Protein AF-A0A945B9V0-F1 (afdb_monomer)

Structure (mmCIF, N/CA/C/O backbone):
data_AF-A0A945B9V0-F1
#
_entry.id   AF-A0A945B9V0-F1
#
loop_
_atom_site.group_PDB
_atom_site.id
_atom_site.type_symbol
_atom_site.label_atom_id
_atom_site.label_alt_id
_atom_site.label_comp_id
_atom_site.label_asym_id
_atom_site.label_entity_id
_atom_site.label_seq_id
_atom_site.pdbx_PDB_ins_code
_atom_site.Cartn_x
_at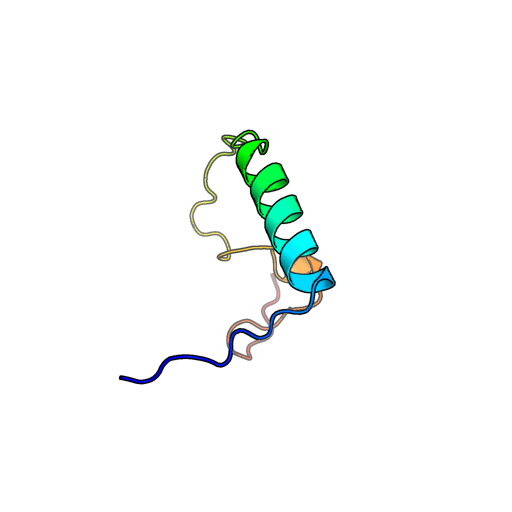om_site.Cartn_y
_atom_site.Cartn_z
_atom_site.occupancy
_atom_site.B_iso_or_equiv
_atom_site.auth_seq_id
_atom_site.auth_comp_id
_atom_site.auth_asym_id
_atom_site.auth_atom_id
_atom_site.pdbx_PDB_model_num
ATOM 1 N N . MET A 1 1 ? 19.503 -18.129 18.581 1.00 38.19 1 MET A N 1
ATOM 2 C CA . MET A 1 1 ? 18.502 -17.099 18.938 1.00 38.19 1 MET A CA 1
ATOM 3 C C . MET A 1 1 ? 18.940 -15.819 18.252 1.00 38.19 1 MET A C 1
ATOM 5 O O . MET A 1 1 ? 19.811 -15.137 18.767 1.00 38.19 1 MET A O 1
ATOM 9 N N . ASN A 1 2 ? 18.439 -15.562 17.043 1.00 43.41 2 ASN A N 1
ATOM 10 C CA . ASN A 1 2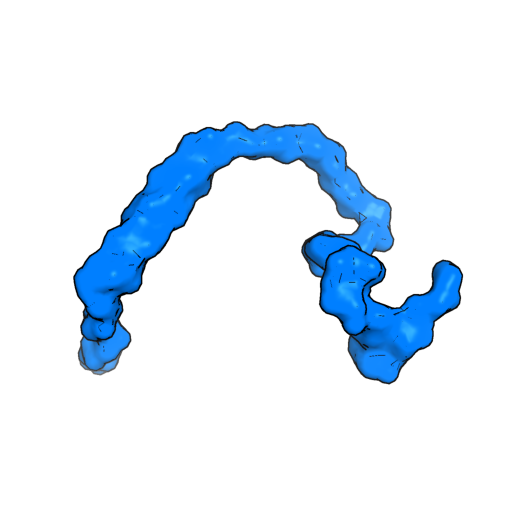 ? 18.939 -14.472 16.203 1.00 43.41 2 ASN A CA 1
ATOM 11 C C . ASN A 1 2 ? 18.008 -13.281 16.367 1.00 43.41 2 ASN A C 1
ATOM 13 O O . ASN A 1 2 ? 16.924 -13.238 15.789 1.00 43.41 2 ASN A O 1
ATOM 17 N N . LYS A 1 3 ? 18.424 -12.362 17.226 1.00 56.09 3 LYS A N 1
ATOM 18 C CA . LYS A 1 3 ? 17.764 -11.088 17.442 1.00 56.09 3 LYS A CA 1
ATOM 19 C C . LYS A 1 3 ? 18.644 -10.007 16.813 1.00 56.09 3 LYS A C 1
ATOM 21 O O . LYS A 1 3 ? 19.863 -10.114 16.879 1.00 56.09 3 LYS A O 1
ATOM 26 N N . GLU A 1 4 ? 17.993 -8.971 16.293 1.00 57.97 4 GLU A N 1
ATOM 27 C CA . GLU A 1 4 ? 18.560 -7.647 15.995 1.00 57.97 4 GLU A CA 1
ATOM 28 C C . GLU A 1 4 ? 19.237 -7.452 14.619 1.00 57.97 4 GLU A C 1
ATOM 30 O O . GLU A 1 4 ? 20.455 -7.475 14.497 1.00 57.97 4 GLU A O 1
ATOM 35 N N . ILE A 1 5 ? 18.441 -7.082 13.608 1.00 53.66 5 ILE A N 1
ATOM 36 C CA . ILE A 1 5 ? 18.719 -5.855 12.835 1.00 53.66 5 ILE A CA 1
ATOM 37 C C . ILE A 1 5 ? 17.385 -5.122 12.692 1.00 53.66 5 ILE A C 1
ATOM 39 O O . ILE A 1 5 ? 16.706 -5.209 11.674 1.00 53.66 5 ILE A O 1
ATOM 43 N N . ASN A 1 6 ? 16.958 -4.461 13.766 1.00 62.22 6 ASN A N 1
ATOM 44 C CA . ASN A 1 6 ? 15.781 -3.597 13.749 1.00 62.22 6 ASN A CA 1
ATOM 45 C C . ASN A 1 6 ? 16.179 -2.163 14.112 1.00 62.22 6 ASN A C 1
ATOM 47 O O . ASN A 1 6 ? 15.577 -1.511 14.959 1.00 62.22 6 ASN A O 1
ATOM 51 N N . THR A 1 7 ? 17.218 -1.653 13.455 1.00 58.31 7 THR A N 1
ATOM 52 C CA . THR A 1 7 ? 17.588 -0.234 13.464 1.00 58.31 7 THR A CA 1
ATOM 53 C C . THR A 1 7 ? 16.728 0.531 12.455 1.00 58.31 7 THR A C 1
ATOM 55 O O . THR A 1 7 ? 17.210 1.122 11.492 1.00 58.31 7 THR A O 1
ATOM 58 N N . SER A 1 8 ? 15.410 0.511 12.665 1.00 62.84 8 SER A N 1
ATOM 59 C CA . SER A 1 8 ? 14.499 1.395 11.937 1.00 62.84 8 SER A CA 1
ATOM 60 C C . SER A 1 8 ? 14.747 2.829 12.405 1.00 62.84 8 SER A C 1
ATOM 62 O O . SER A 1 8 ? 14.533 3.143 13.573 1.00 62.84 8 SER A O 1
ATOM 64 N N . SER A 1 9 ? 15.225 3.689 11.500 1.00 80.69 9 SER A N 1
ATOM 65 C CA . SER A 1 9 ? 15.422 5.126 11.742 1.00 80.69 9 SER A CA 1
ATOM 66 C C . SER A 1 9 ? 14.198 5.766 12.422 1.00 80.69 9 SER A C 1
ATOM 68 O O . SER A 1 9 ? 13.065 5.323 12.222 1.00 80.69 9 SER A O 1
ATOM 70 N N . SER A 1 10 ? 14.391 6.856 13.173 1.00 80.38 10 SER A N 1
ATOM 71 C CA . SER A 1 10 ? 13.288 7.616 13.794 1.00 80.38 10 SER A CA 1
ATOM 72 C C . SER A 1 10 ? 12.227 8.064 12.777 1.00 80.38 10 SER A C 1
ATOM 74 O O . SER A 1 10 ? 11.056 8.236 13.115 1.00 80.38 10 SER A O 1
ATOM 76 N N . ALA A 1 11 ? 12.613 8.232 11.510 1.00 81.25 11 ALA A N 1
ATOM 77 C CA . ALA A 1 11 ? 11.688 8.470 10.406 1.00 81.25 11 ALA A CA 1
ATOM 78 C C . ALA A 1 11 ? 10.837 7.231 10.069 1.00 81.25 11 ALA A C 1
ATOM 80 O O . ALA A 1 11 ? 9.633 7.358 9.869 1.00 81.25 11 ALA A O 1
ATOM 81 N N . ALA A 1 12 ? 11.431 6.035 10.068 1.00 84.62 12 ALA A N 1
ATOM 82 C CA . ALA A 1 12 ? 10.725 4.784 9.797 1.00 84.62 12 ALA A CA 1
ATOM 83 C C . ALA A 1 12 ? 9.702 4.458 10.898 1.00 84.62 12 ALA A C 1
ATOM 85 O O . ALA A 1 12 ? 8.575 4.078 10.596 1.00 84.62 12 ALA A O 1
ATOM 86 N N . GLN A 1 13 ? 10.049 4.688 12.169 1.00 85.50 13 GLN A N 1
ATOM 87 C CA . GLN A 1 13 ? 9.116 4.498 13.287 1.00 85.50 13 GLN A CA 1
ATOM 88 C C . GLN A 1 13 ? 7.902 5.437 13.201 1.00 85.50 13 GLN A C 1
ATOM 90 O O . GLN A 1 13 ? 6.772 5.004 13.425 1.00 85.50 13 GLN A O 1
ATOM 95 N N . ARG A 1 14 ? 8.117 6.708 12.831 1.00 85.88 14 ARG A N 1
ATOM 96 C CA . ARG A 1 14 ? 7.025 7.671 12.612 1.00 85.88 14 ARG A CA 1
ATOM 97 C C . ARG A 1 14 ? 6.134 7.268 11.440 1.00 85.88 14 ARG A C 1
ATOM 99 O O . ARG A 1 14 ? 4.920 7.225 11.602 1.00 85.88 14 ARG A O 1
ATOM 106 N N . ALA A 1 15 ? 6.731 6.890 10.310 1.00 86.31 15 ALA A N 1
ATOM 107 C CA . ALA A 1 15 ? 5.989 6.453 9.130 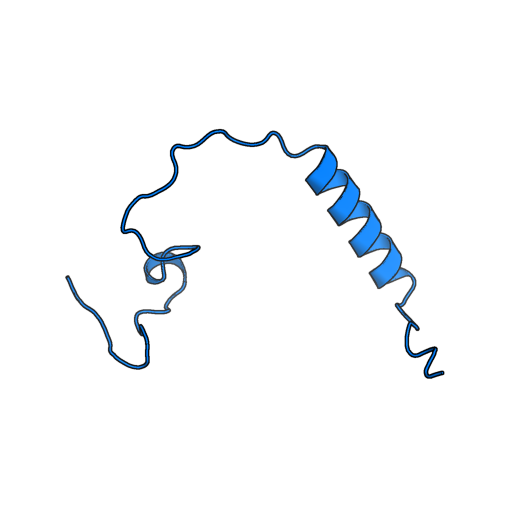1.00 86.31 15 ALA A CA 1
ATOM 108 C C . ALA A 1 15 ? 5.095 5.233 9.417 1.00 86.31 15 ALA A C 1
ATOM 110 O O . ALA A 1 15 ? 3.946 5.193 8.979 1.00 86.31 15 ALA A O 1
ATOM 111 N N . LEU A 1 16 ? 5.595 4.263 10.192 1.00 87.81 16 LEU A N 1
ATOM 112 C CA . LEU A 1 16 ? 4.811 3.100 10.612 1.00 87.81 16 LEU A CA 1
ATOM 113 C C . LEU A 1 16 ? 3.635 3.498 11.510 1.00 87.81 16 LEU A C 1
ATOM 115 O O . LEU A 1 16 ? 2.512 3.060 11.265 1.00 87.81 16 LEU A O 1
ATOM 119 N N . LYS A 1 17 ? 3.865 4.371 12.499 1.00 88.81 17 LYS A N 1
ATOM 120 C CA . LYS A 1 17 ? 2.810 4.847 13.405 1.00 88.81 17 LYS A CA 1
ATOM 121 C C . LYS A 1 17 ? 1.691 5.575 12.650 1.00 88.81 17 LYS A C 1
ATOM 123 O O . LYS A 1 17 ? 0.518 5.281 12.857 1.00 88.81 17 LYS A O 1
ATOM 128 N N . GLU A 1 18 ? 2.044 6.469 11.730 1.00 86.62 18 GLU A N 1
ATOM 129 C CA . GLU A 1 18 ? 1.070 7.188 10.898 1.00 86.62 18 GLU A CA 1
ATOM 130 C C . GLU A 1 18 ? 0.286 6.251 9.966 1.00 86.62 18 GLU A C 1
ATOM 132 O O . GLU A 1 18 ? -0.902 6.464 9.721 1.00 86.62 18 GLU A O 1
ATOM 137 N N . ALA A 1 19 ? 0.935 5.216 9.423 1.00 87.44 19 ALA A N 1
ATOM 138 C CA . ALA A 1 19 ? 0.269 4.214 8.595 1.00 87.44 19 ALA A CA 1
ATOM 139 C C . ALA A 1 19 ? -0.723 3.368 9.412 1.00 87.44 19 ALA A C 1
ATOM 141 O O . ALA A 1 19 ? -1.822 3.078 8.938 1.00 87.44 19 ALA A O 1
ATOM 142 N N . GLU A 1 20 ? -0.373 3.003 10.649 1.00 87.25 20 GLU A N 1
ATOM 143 C CA . GLU A 1 20 ? -1.283 2.307 11.562 1.00 87.25 20 GLU A CA 1
ATOM 144 C C . GLU A 1 20 ? -2.493 3.162 11.942 1.00 87.25 20 GLU A C 1
ATOM 146 O O . GLU A 1 20 ? -3.615 2.657 11.955 1.00 87.25 20 GLU A O 1
ATOM 151 N N . GLU A 1 21 ? -2.288 4.447 12.238 1.00 88.62 21 GLU A N 1
ATOM 152 C CA . GLU A 1 21 ? -3.370 5.388 12.544 1.00 88.62 21 GLU A CA 1
ATOM 153 C C . GLU A 1 21 ? -4.316 5.557 11.346 1.00 88.62 21 GLU A C 1
ATOM 155 O O . GLU A 1 21 ? -5.534 5.467 11.514 1.00 88.62 21 GLU A O 1
ATOM 160 N N . ARG A 1 22 ? -3.774 5.675 10.125 1.00 85.00 22 ARG A N 1
ATOM 161 C CA . ARG A 1 22 ? -4.569 5.694 8.885 1.00 85.00 22 ARG A CA 1
ATOM 162 C C . ARG A 1 22 ? -5.384 4.419 8.698 1.00 85.00 22 ARG A C 1
ATOM 164 O O . ARG A 1 22 ? -6.579 4.500 8.449 1.00 85.00 22 ARG A O 1
ATOM 171 N N . LYS A 1 23 ? -4.774 3.247 8.884 1.00 81.12 23 LYS A N 1
ATOM 172 C CA . LYS A 1 23 ? -5.454 1.951 8.730 1.00 81.12 23 LYS A CA 1
ATOM 173 C C . LYS A 1 23 ? -6.540 1.716 9.787 1.00 81.12 23 LYS A C 1
ATOM 175 O O . LYS A 1 23 ? -7.527 1.043 9.509 1.00 81.12 23 LYS A O 1
ATOM 180 N N . LYS A 1 24 ? -6.364 2.240 11.007 1.00 81.75 24 LYS A N 1
ATOM 181 C CA . LYS A 1 24 ? -7.385 2.182 12.070 1.00 81.75 24 LYS A CA 1
ATOM 182 C C . LYS A 1 24 ? -8.595 3.057 11.750 1.00 81.75 24 LYS A C 1
ATOM 184 O O . LYS A 1 24 ? -9.703 2.683 12.117 1.00 81.75 24 LYS A O 1
ATOM 189 N N . ASN A 1 25 ? -8.369 4.192 11.090 1.00 76.00 25 ASN A N 1
ATOM 190 C CA . ASN A 1 25 ? -9.415 5.145 10.729 1.00 76.00 25 ASN A CA 1
ATOM 191 C C . ASN A 1 25 ? -9.968 4.935 9.307 1.00 76.00 25 ASN A C 1
ATOM 193 O O . ASN A 1 25 ? -10.869 5.652 8.881 1.00 76.00 25 ASN A O 1
ATOM 197 N N . GLU A 1 26 ? -9.428 3.972 8.555 1.00 77.19 26 GLU A N 1
ATOM 198 C CA . GLU A 1 26 ? -9.977 3.565 7.267 1.00 77.19 26 GLU A CA 1
ATOM 199 C C . GLU A 1 26 ? -11.318 2.864 7.489 1.00 77.19 26 GLU A C 1
ATOM 201 O O . GLU A 1 26 ? -11.400 1.728 7.968 1.00 77.19 26 GLU A O 1
ATOM 206 N N . GLU A 1 27 ? -12.391 3.544 7.098 1.00 72.25 27 GLU A N 1
ATOM 207 C CA . GLU A 1 27 ? -13.683 2.906 6.925 1.00 72.25 27 GLU A CA 1
ATOM 208 C C . GLU A 1 27 ? -13.535 1.804 5.875 1.00 72.25 27 GLU A C 1
ATOM 210 O O . GLU A 1 27 ? -13.107 2.038 4.741 1.00 72.25 27 GLU A O 1
ATOM 215 N N . LYS A 1 28 ? -13.877 0.568 6.256 1.00 67.06 28 LYS A N 1
ATOM 216 C CA . LYS A 1 28 ? -13.922 -0.556 5.322 1.00 67.06 28 LYS A CA 1
ATOM 217 C C . LYS A 1 28 ? -15.003 -0.264 4.294 1.00 67.06 28 LYS A C 1
ATOM 219 O O . LYS A 1 28 ? -16.167 -0.586 4.512 1.00 67.06 28 LYS A O 1
ATOM 224 N N . ASN A 1 29 ? -14.608 0.340 3.180 1.00 65.88 29 ASN A N 1
ATOM 225 C CA . ASN A 1 29 ? -15.491 0.569 2.056 1.00 65.88 29 ASN A CA 1
ATOM 226 C C . ASN A 1 29 ? -16.000 -0.805 1.600 1.00 65.88 29 ASN A C 1
ATOM 228 O O . ASN A 1 29 ? -15.232 -1.616 1.076 1.00 65.88 29 ASN A O 1
ATOM 232 N N . SER A 1 30 ? -17.270 -1.106 1.876 1.00 68.62 30 SER A N 1
ATOM 233 C CA . SER A 1 30 ? -17.914 -2.404 1.639 1.00 68.62 30 SER A CA 1
ATOM 234 C C . SER A 1 30 ? -18.245 -2.599 0.161 1.00 68.62 30 SER A C 1
ATOM 236 O O . SER A 1 30 ? -19.324 -3.058 -0.214 1.00 68.62 30 SER A O 1
ATOM 238 N N . ARG A 1 31 ? -17.299 -2.234 -0.708 1.00 72.81 31 ARG A N 1
ATOM 239 C CA . ARG A 1 31 ? -17.431 -2.429 -2.142 1.00 72.81 31 ARG A CA 1
ATOM 240 C C . ARG A 1 31 ? -17.611 -3.925 -2.400 1.00 72.81 31 ARG A C 1
ATOM 242 O O . ARG A 1 31 ? -16.919 -4.736 -1.769 1.00 72.81 31 ARG A O 1
ATOM 249 N N . PRO A 1 32 ? -18.538 -4.303 -3.295 1.00 76.75 32 PRO A N 1
ATOM 250 C CA . PRO A 1 32 ? -18.693 -5.695 -3.672 1.00 76.75 32 PRO A CA 1
ATOM 251 C C . PRO A 1 32 ? -17.340 -6.226 -4.141 1.00 76.75 32 PRO A C 1
ATOM 253 O O . PRO A 1 32 ? -16.599 -5.544 -4.853 1.00 76.75 32 PRO A O 1
ATOM 256 N N . LYS A 1 33 ? -17.003 -7.434 -3.688 1.00 74.19 33 LYS A N 1
ATOM 257 C CA . LYS A 1 33 ? -15.791 -8.110 -4.143 1.00 74.19 33 LYS A CA 1
ATOM 258 C C . LYS A 1 33 ? -15.916 -8.346 -5.641 1.00 74.19 33 LYS A C 1
ATOM 260 O O . LYS A 1 33 ? -16.939 -8.844 -6.103 1.00 74.19 33 LYS A O 1
ATOM 265 N N . GLU A 1 34 ? -14.865 -8.020 -6.371 1.00 79.62 34 GLU A N 1
ATOM 266 C CA . GLU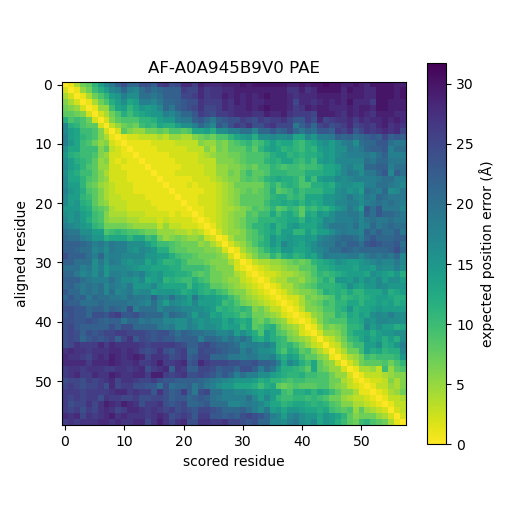 A 1 34 ? -14.765 -8.376 -7.776 1.00 79.62 34 GLU A CA 1
ATOM 267 C C . GLU A 1 34 ? -14.647 -9.901 -7.904 1.00 79.62 34 GLU A C 1
ATOM 269 O O . GLU A 1 34 ? -13.827 -10.534 -7.232 1.00 79.62 34 GLU A O 1
ATOM 274 N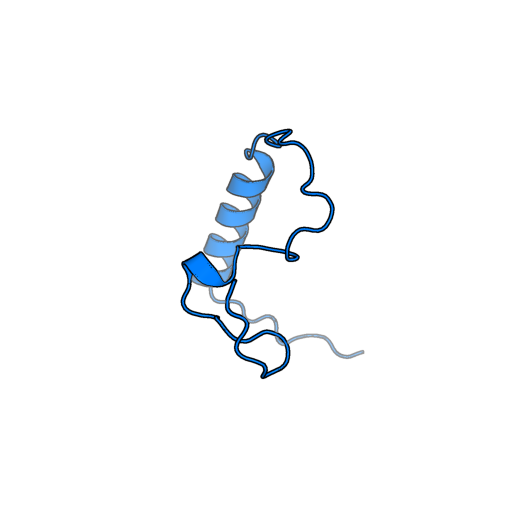 N . VAL A 1 35 ? -15.504 -10.501 -8.730 1.00 77.00 35 VAL A N 1
ATOM 275 C CA . VAL A 1 35 ? -15.523 -11.942 -9.002 1.00 77.00 35 VAL A CA 1
ATOM 276 C C . VAL A 1 35 ? -14.972 -12.141 -10.410 1.00 77.00 35 VAL A C 1
ATOM 278 O O . VAL A 1 35 ? -15.474 -11.536 -11.349 1.00 77.00 35 VAL A O 1
ATOM 281 N N . ASN A 1 36 ? -13.938 -12.976 -10.548 1.00 72.31 36 ASN A N 1
ATOM 282 C CA . ASN A 1 36 ? -13.197 -13.249 -11.795 1.00 72.31 36 ASN A CA 1
ATOM 283 C C . ASN A 1 36 ? -12.308 -12.108 -12.337 1.00 72.31 36 ASN A C 1
ATOM 285 O O . ASN A 1 36 ? -11.707 -12.267 -13.396 1.00 72.31 36 ASN A O 1
ATOM 289 N N . GLY A 1 37 ? -12.163 -11.007 -11.599 1.00 70.88 37 GLY A N 1
ATOM 290 C CA . GLY A 1 37 ? -11.226 -9.929 -11.919 1.00 70.88 37 GLY A CA 1
ATOM 291 C C . GLY A 1 37 ? -9.753 -10.245 -11.638 1.00 70.88 37 GLY A C 1
ATOM 292 O O . GLY A 1 37 ? -9.435 -11.219 -10.937 1.00 70.88 37 GLY A O 1
ATOM 293 N N . PRO A 1 38 ? -8.810 -9.431 -12.148 1.00 68.81 38 PRO A N 1
ATOM 294 C CA . PRO A 1 38 ? -7.413 -9.514 -11.744 1.00 68.81 38 PRO A CA 1
ATOM 295 C C . PRO A 1 38 ? -7.269 -9.262 -10.235 1.00 68.81 38 PRO A C 1
ATOM 297 O O . PRO A 1 38 ? -7.913 -8.400 -9.645 1.00 68.81 38 PRO A O 1
ATOM 300 N N . LYS A 1 39 ? -6.399 -10.037 -9.576 1.00 68.94 39 LYS A N 1
ATOM 301 C CA . LYS A 1 39 ? -6.117 -9.838 -8.152 1.00 68.94 39 LYS A CA 1
ATOM 302 C C . LYS A 1 39 ? -5.309 -8.549 -7.981 1.00 68.94 39 LYS A C 1
ATOM 304 O O . LYS A 1 39 ? -4.107 -8.565 -8.222 1.00 68.94 39 LYS A O 1
ATOM 309 N N . GLY A 1 40 ? -5.943 -7.485 -7.495 1.00 69.00 40 GLY A N 1
ATOM 310 C CA . GLY A 1 40 ? -5.276 -6.221 -7.165 1.00 69.00 40 GLY A CA 1
ATOM 311 C C . GLY A 1 40 ? -5.681 -5.076 -8.089 1.00 69.00 40 GLY A C 1
ATOM 312 O O . GLY A 1 40 ? -6.730 -5.123 -8.718 1.00 69.00 40 GLY A O 1
ATOM 313 N N . LEU A 1 41 ? -4.871 -4.017 -8.124 1.00 64.94 41 LEU A N 1
ATOM 314 C CA . LEU A 1 41 ? -5.097 -2.891 -9.030 1.00 64.94 41 LEU A CA 1
ATOM 315 C C . LEU A 1 41 ? -5.000 -3.383 -10.474 1.00 64.94 41 LEU A C 1
ATOM 317 O O . LEU A 1 41 ? -4.095 -4.148 -10.801 1.00 64.94 41 LEU A O 1
ATOM 321 N N . GLU A 1 42 ? -5.935 -2.957 -11.323 1.00 60.12 42 GLU A N 1
ATOM 322 C CA . GLU A 1 42 ? -5.920 -3.387 -12.715 1.00 60.12 42 GLU A CA 1
ATOM 323 C C . GLU A 1 42 ? -4.596 -3.005 -13.398 1.00 60.12 42 GLU A C 1
ATOM 325 O O . GLU A 1 42 ? -4.190 -1.838 -13.327 1.00 60.12 42 GLU A O 1
ATOM 330 N N . PRO A 1 43 ? -3.946 -3.958 -14.086 1.00 61.78 43 PRO A N 1
ATOM 331 C CA . PRO A 1 43 ? -2.672 -3.734 -14.770 1.00 61.78 43 PRO A CA 1
ATOM 332 C C . PRO A 1 43 ? -2.725 -2.595 -15.799 1.00 61.78 43 PRO A C 1
ATOM 334 O O . PRO A 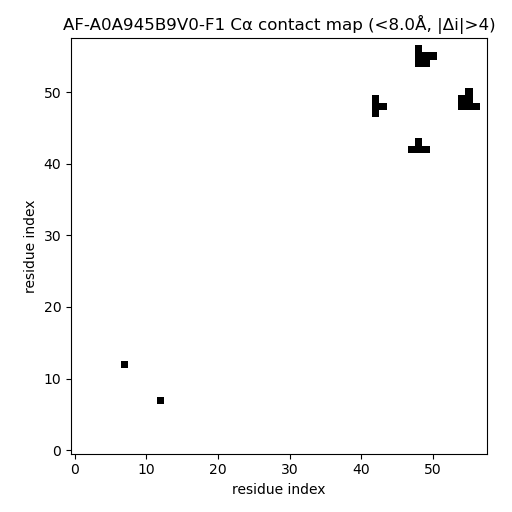1 43 ? -1.751 -1.866 -16.004 1.00 61.78 43 PRO A O 1
ATOM 337 N N . THR A 1 44 ? -3.899 -2.384 -16.397 1.00 57.00 44 THR A N 1
ATOM 338 C CA . THR A 1 44 ? -4.185 -1.306 -17.353 1.00 57.00 44 THR A CA 1
ATOM 339 C C . THR A 1 44 ? -4.028 0.093 -16.757 1.00 57.00 44 THR A C 1
ATOM 341 O O . THR A 1 44 ? -3.858 1.052 -17.505 1.00 57.00 44 THR A O 1
ATOM 344 N N . ARG A 1 45 ? -4.044 0.230 -15.425 1.00 58.47 45 ARG A N 1
ATOM 345 C CA . ARG A 1 45 ? -3.959 1.519 -14.726 1.00 58.47 45 ARG A CA 1
ATOM 346 C C . ARG A 1 45 ? -2.512 1.943 -14.406 1.00 58.47 45 ARG A C 1
ATOM 348 O O . ARG A 1 45 ? -2.312 3.102 -14.056 1.00 58.47 45 ARG A O 1
ATOM 355 N N . TYR A 1 46 ? -1.519 1.049 -14.558 1.00 57.16 46 TYR A N 1
ATOM 356 C CA . TYR A 1 46 ? -0.106 1.301 -14.197 1.00 57.16 46 TYR A CA 1
ATOM 357 C C . TYR A 1 46 ? 0.943 0.776 -15.201 1.00 57.16 46 TYR A C 1
ATOM 359 O O . TYR A 1 46 ? 2.123 0.723 -14.868 1.00 57.16 46 TYR A O 1
ATOM 367 N N . GLY A 1 47 ? 0.547 0.449 -16.437 1.00 56.25 47 GLY A N 1
ATOM 368 C CA . GLY A 1 47 ? 1.490 0.090 -17.510 1.00 56.25 47 GLY A CA 1
ATOM 369 C C . GLY A 1 47 ? 1.976 -1.360 -17.483 1.00 56.25 47 GLY A C 1
ATOM 370 O O . GLY A 1 47 ? 3.001 -1.663 -18.081 1.00 56.25 47 GLY A O 1
ATOM 371 N N . ASP A 1 48 ? 1.243 -2.251 -16.818 1.00 61.44 48 ASP A N 1
ATOM 372 C CA . ASP A 1 48 ? 1.634 -3.649 -16.636 1.00 61.44 48 ASP A CA 1
ATOM 373 C C . ASP A 1 48 ? 0.781 -4.552 -17.543 1.00 61.44 48 ASP A C 1
ATOM 375 O O . ASP A 1 48 ? 0.007 -5.380 -17.082 1.00 61.44 48 ASP A O 1
ATOM 379 N N . TRP A 1 49 ? 0.837 -4.364 -18.867 1.00 63.09 49 TRP A N 1
ATOM 380 C CA . TRP A 1 49 ? 0.049 -5.168 -19.828 1.00 63.09 49 TRP A CA 1
ATOM 381 C C . TRP A 1 49 ? 0.475 -6.644 -19.910 1.00 63.09 49 TRP A C 1
ATOM 383 O O . TRP A 1 49 ? -0.075 -7.414 -20.698 1.00 63.09 49 TRP A O 1
ATOM 393 N N . GLU A 1 50 ? 1.430 -7.060 -19.081 1.00 67.12 50 GLU A N 1
ATOM 394 C CA . GLU A 1 50 ? 1.977 -8.403 -19.053 1.00 67.12 50 GLU A CA 1
ATOM 395 C C . GLU A 1 50 ? 1.423 -9.204 -17.874 1.00 67.12 50 GLU A C 1
ATOM 397 O O . GLU A 1 50 ? 1.675 -8.924 -16.703 1.00 67.12 50 GLU A O 1
ATOM 402 N N . ARG A 1 51 ? 0.719 -10.299 -18.173 1.00 63.53 51 ARG A N 1
ATOM 403 C CA . ARG A 1 51 ? 0.381 -11.312 -17.168 1.00 63.53 51 ARG A CA 1
ATOM 404 C C . ARG A 1 51 ? 1.182 -12.570 -17.459 1.00 63.53 51 ARG A C 1
A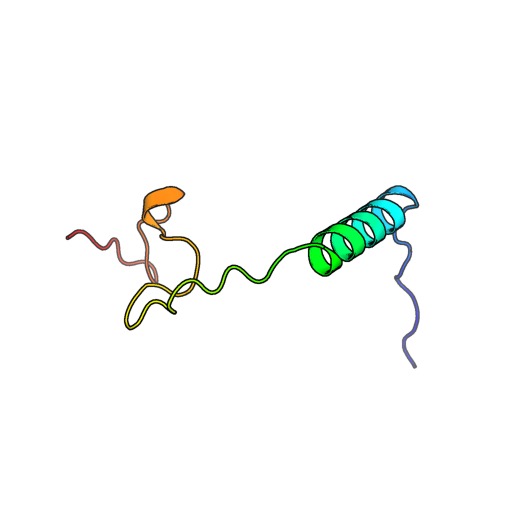TOM 406 O O . ARG A 1 51 ? 0.953 -13.236 -18.460 1.00 63.53 51 ARG A O 1
ATOM 413 N N . LYS A 1 52 ? 2.110 -12.923 -16.560 1.00 66.44 52 LYS A N 1
ATOM 414 C CA . LYS A 1 52 ? 3.052 -14.052 -16.741 1.00 66.44 52 LYS A CA 1
ATOM 415 C C . LYS A 1 52 ? 3.905 -13.934 -18.024 1.00 66.44 52 LYS A C 1
ATOM 417 O O . LYS A 1 52 ? 4.177 -14.946 -18.661 1.00 66.44 52 LYS A O 1
ATOM 422 N N . GLY A 1 53 ? 4.302 -12.717 -18.402 1.00 69.31 53 GLY A N 1
ATOM 423 C CA . GLY A 1 53 ? 5.108 -12.464 -19.606 1.00 69.31 53 GLY A CA 1
ATOM 424 C C . GLY A 1 53 ? 4.341 -12.589 -20.928 1.00 69.31 53 GLY A C 1
ATOM 425 O O . GLY A 1 53 ? 4.959 -12.660 -21.984 1.00 69.31 53 GLY A O 1
ATOM 426 N N . ILE A 1 54 ? 3.007 -12.645 -20.881 1.00 69.50 54 ILE A N 1
ATOM 427 C CA . ILE A 1 54 ? 2.148 -12.595 -22.065 1.00 69.50 54 ILE A CA 1
ATOM 428 C C . ILE A 1 54 ? 1.436 -11.246 -22.055 1.00 69.50 54 ILE A C 1
ATOM 430 O O . ILE A 1 54 ? 0.713 -10.940 -21.101 1.00 69.50 54 ILE A O 1
ATOM 434 N N . ALA A 1 55 ? 1.650 -10.458 -23.109 1.00 68.25 55 ALA A N 1
ATOM 435 C CA . ALA A 1 55 ? 0.871 -9.258 -23.376 1.00 68.25 55 ALA A CA 1
ATOM 436 C C . ALA A 1 55 ? -0.568 -9.680 -23.705 1.00 68.25 55 ALA A C 1
ATOM 438 O O . ALA A 1 55 ? -0.792 -10.422 -24.662 1.00 68.25 55 ALA A O 1
ATOM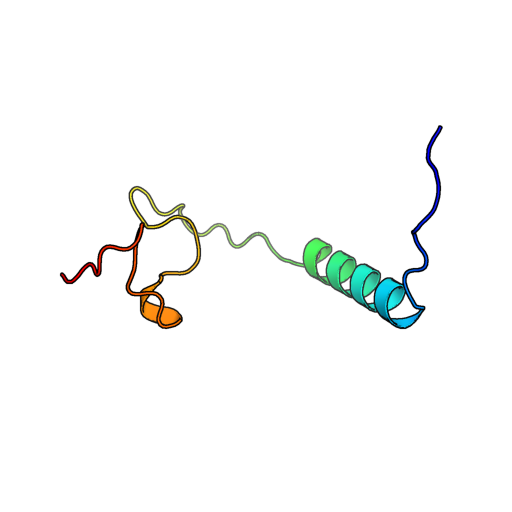 439 N N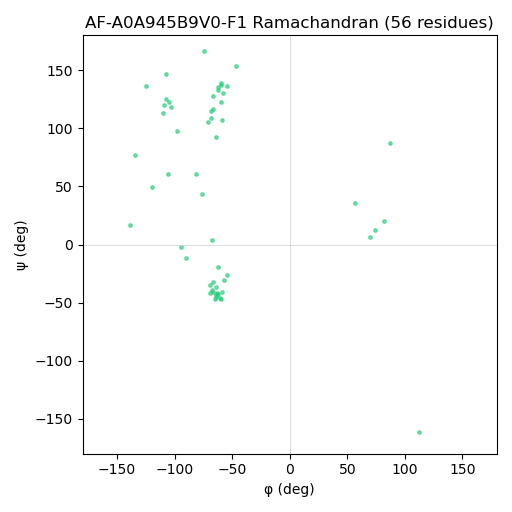 . SER A 1 56 ? -1.524 -9.273 -22.873 1.00 60.78 56 SER A N 1
ATOM 440 C CA . SER A 1 56 ? -2.942 -9.598 -23.057 1.00 60.78 56 SER A CA 1
ATOM 441 C C . SER A 1 56 ? -3.672 -8.363 -23.575 1.00 60.78 56 SER A C 1
ATOM 443 O O . SER A 1 56 ? -3.645 -7.330 -22.911 1.00 60.78 56 SER A O 1
ATOM 445 N N . ASP A 1 57 ? -4.325 -8.487 -24.731 1.00 63.94 57 ASP A N 1
ATOM 446 C CA . ASP A 1 57 ? -5.153 -7.452 -25.362 1.00 63.94 57 ASP A CA 1
ATOM 447 C C . ASP A 1 57 ? -6.562 -8.021 -25.632 1.00 63.94 57 ASP A C 1
ATOM 449 O O . ASP A 1 57 ? -6.669 -9.159 -26.096 1.00 63.94 57 ASP A O 1
ATOM 453 N N . PHE A 1 58 ? -7.589 -7.211 -25.337 1.00 57.16 58 PHE A N 1
ATOM 454 C CA . PHE A 1 58 ? -9.047 -7.474 -25.310 1.00 57.16 58 PHE A CA 1
ATOM 455 C C . PHE A 1 58 ? -9.607 -8.437 -24.244 1.00 57.16 58 PHE A C 1
ATOM 457 O O . PHE A 1 58 ? -9.218 -9.624 -24.180 1.00 57.16 58 PHE A O 1
#

Radius of gyration: 18.76 Å; Cα contacts (8 Å, |Δi|>4): 11; chains: 1; bounding box: 38×26×44 Å

Solvent-accessible surface area (backbone atoms only — not comparable to full-atom values): 4112 Å² total; per-residue (Å²): 136,93,77,84,91,77,84,66,50,78,65,52,54,49,53,51,52,54,51,50,54,50,61,72,69,51,76,78,77,83,66,80,79,79,79,93,58,76,94,66,82,61,38,87,81,75,80,47,54,53,63,95,85,40,80,70,80,137

Mean predicted aligned error: 14.6 Å

pLDDT: mean 70.26, std 11.7, range [38.19, 88.81]

Secondary structure (DSSP, 8-state):
---------HHHHHHHHHHHHHHHH-----PPPPSSS-SSS-GGGTT--EETTEE---

Sequence (58 aa):
MNKEINTSSSAAQRALKEAEERKKNEEKNSRPKEVNGPKGLEPTRYGDWERKGIASDF

Foldseek 3Di:
DDDDPPPQDPVNVVVVVVVVVCVVPDDPPPPPDDDPDDDDDDCVVPVNCDDPNDRDDD